Protein AF-A0A2V2GAK4-F1 (afdb_monomer_lite)

Foldseek 3Di:
DPPLDFDPVCQPDDLVVLVVLVVVLVVVCVPDPPPDDDSPRPDVSVVRLVVLLVVLVVVVVVQVVVDVDRDPVSLVDDDDGSSNVVSSVVNVVVVVVVVVVVVPD

Sequence (105 aa):
MKNVKPNPEFVALSEQEIVKALDAYEAQFEGEEDEGADLTPSDPVVAEVARLIGEYTNRFDEYCNEYEELPEEVLAYEPDTAIERVAFEIFTDAVHDALQEEDDE

Radius of gyration: 15.27 Å; chains: 1; bounding box: 30×36×37 Å

pLDDT: mean 85.81, std 12.26, range [46.28, 96.81]

Structure (mmCIF, N/CA/C/O backbone):
data_AF-A0A2V2GAK4-F1
#
_entry.id   AF-A0A2V2GAK4-F1
#
loop_
_atom_site.group_PDB
_atom_site.id
_atom_site.type_symbol
_atom_site.label_atom_id
_atom_site.label_alt_id
_atom_site.label_comp_id
_atom_site.label_asym_id
_atom_site.label_entity_id
_atom_site.label_seq_id
_atom_site.pdbx_PDB_ins_code
_atom_site.Cartn_x
_atom_site.Cartn_y
_atom_site.Cartn_z
_atom_site.occupancy
_atom_site.B_iso_or_equiv
_atom_site.auth_seq_id
_atom_site.auth_comp_id
_atom_site.auth_asym_id
_atom_site.auth_atom_id
_atom_site.pdbx_PDB_model_num
ATOM 1 N N . MET A 1 1 ? 3.992 -9.585 -8.773 1.00 66.94 1 MET A N 1
ATOM 2 C CA . MET A 1 1 ? 2.838 -9.277 -7.894 1.00 66.94 1 MET A CA 1
ATOM 3 C C . MET A 1 1 ? 2.218 -10.504 -7.238 1.00 66.94 1 MET A C 1
ATOM 5 O O . MET A 1 1 ? 2.115 -10.535 -6.018 1.00 66.94 1 MET A O 1
ATOM 9 N N . LYS A 1 2 ? 1.854 -11.544 -8.009 1.00 61.78 2 LYS A N 1
ATOM 10 C CA . LYS A 1 2 ? 1.331 -12.812 -7.463 1.00 61.78 2 LYS A CA 1
ATOM 11 C C . LYS A 1 2 ? 2.204 -13.338 -6.310 1.00 61.78 2 LYS A C 1
ATOM 13 O O . LYS A 1 2 ? 3.427 -13.377 -6.430 1.00 61.78 2 LYS A O 1
ATOM 18 N N . ASN A 1 3 ? 1.550 -13.776 -5.232 1.00 70.25 3 ASN A N 1
ATOM 19 C CA . ASN A 1 3 ? 2.107 -14.304 -3.973 1.00 70.25 3 ASN A CA 1
ATOM 20 C C . ASN A 1 3 ? 2.503 -13.286 -2.894 1.00 70.25 3 ASN A C 1
ATOM 22 O O . ASN A 1 3 ? 2.853 -13.729 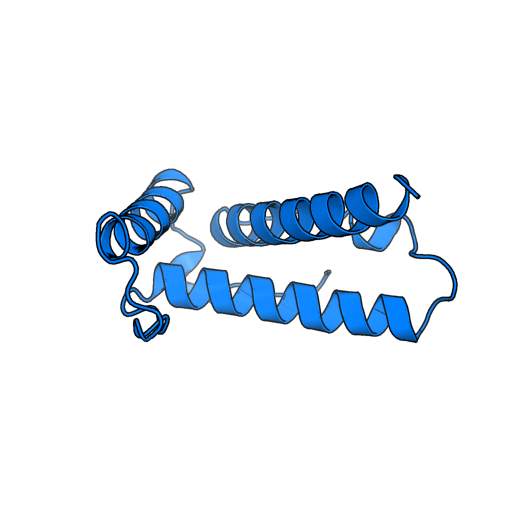-1.797 1.00 70.25 3 ASN A O 1
ATOM 26 N N . VAL A 1 4 ? 2.409 -11.976 -3.134 1.00 83.69 4 VAL A N 1
ATOM 27 C CA . VAL A 1 4 ? 2.317 -11.037 -2.006 1.00 83.69 4 VAL A CA 1
ATOM 28 C C . VAL A 1 4 ? 0.995 -11.324 -1.312 1.00 83.69 4 VAL A C 1
ATOM 30 O O . VAL A 1 4 ? -0.037 -11.389 -1.968 1.00 83.69 4 VAL A O 1
ATOM 33 N N . LYS A 1 5 ? 1.037 -11.598 -0.009 1.00 88.75 5 LYS A N 1
ATOM 34 C CA . LYS A 1 5 ? -0.165 -11.874 0.774 1.00 88.75 5 LYS A CA 1
ATOM 35 C C . LYS A 1 5 ? -0.276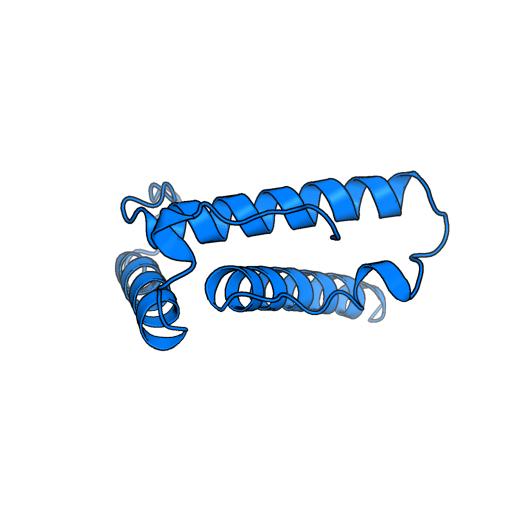 -10.881 1.919 1.00 88.75 5 LYS A C 1
ATOM 37 O O . LYS A 1 5 ? 0.744 -10.612 2.565 1.00 88.75 5 LYS A O 1
ATOM 42 N N . PRO A 1 6 ? -1.487 -10.387 2.193 1.00 92.31 6 PRO A N 1
ATOM 43 C CA . PRO A 1 6 ? -1.750 -9.552 3.342 1.00 92.31 6 PRO A CA 1
ATOM 44 C C . PRO A 1 6 ? -1.741 -10.406 4.606 1.00 92.31 6 PRO A C 1
ATOM 46 O O . PRO A 1 6 ? -1.986 -11.620 4.578 1.00 92.31 6 PRO A O 1
ATOM 49 N N . ASN A 1 7 ? -1.487 -9.765 5.737 1.00 93.00 7 ASN A N 1
ATOM 50 C CA . ASN A 1 7 ? -1.669 -10.393 7.030 1.00 93.00 7 ASN A CA 1
ATOM 51 C C . ASN A 1 7 ? -3.171 -10.698 7.244 1.00 93.00 7 ASN A C 1
ATOM 53 O O . ASN A 1 7 ? -4.014 -9.814 7.054 1.00 93.00 7 ASN A O 1
ATOM 57 N N . PRO A 1 8 ? -3.534 -11.943 7.625 1.00 92.56 8 PRO A N 1
ATOM 58 C CA . PRO A 1 8 ? -4.925 -12.371 7.773 1.00 92.56 8 PRO A CA 1
ATOM 59 C C . PRO A 1 8 ? -5.769 -11.505 8.714 1.00 92.56 8 PRO A C 1
ATOM 61 O O . PRO A 1 8 ? -6.988 -11.489 8.563 1.00 92.56 8 PRO A O 1
ATOM 64 N N . GLU A 1 9 ? -5.160 -10.795 9.667 1.00 93.06 9 GLU A N 1
ATOM 65 C CA . GLU A 1 9 ? -5.894 -9.907 10.576 1.00 93.06 9 GLU A CA 1
ATOM 66 C C . GLU A 1 9 ? -6.540 -8.703 9.864 1.00 93.06 9 GLU A C 1
ATOM 68 O O . GLU A 1 9 ? -7.586 -8.234 10.309 1.00 93.06 9 GLU A O 1
ATOM 73 N N . PHE A 1 10 ? -5.989 -8.264 8.726 1.00 95.06 10 PHE A N 1
ATOM 74 C CA . PHE A 1 10 ? -6.486 -7.108 7.969 1.00 95.06 10 PHE A CA 1
ATOM 75 C C . PHE A 1 10 ? -7.337 -7.486 6.752 1.00 95.06 10 PHE A C 1
ATOM 77 O O . PHE A 1 10 ? -7.998 -6.635 6.166 1.00 95.06 10 PHE A O 1
ATOM 84 N N . VAL A 1 11 ? -7.379 -8.770 6.385 1.00 93.69 11 VAL A N 1
ATOM 85 C CA . VAL A 1 11 ? -8.146 -9.276 5.229 1.00 93.69 11 VAL A CA 1
ATOM 86 C C . VAL A 1 11 ? -9.647 -9.008 5.354 1.00 93.69 11 VAL A C 1
ATOM 88 O O . VAL A 1 11 ? -10.342 -8.871 4.350 1.00 93.69 11 VAL A O 1
ATOM 91 N N . ALA A 1 12 ? -10.156 -8.955 6.585 1.00 94.44 12 ALA A N 1
ATOM 92 C CA . ALA A 1 12 ? -11.566 -8.705 6.861 1.00 94.44 12 ALA A CA 1
ATOM 93 C C . ALA A 1 12 ? -11.938 -7.212 6.873 1.00 94.44 12 ALA A C 1
ATOM 95 O O . ALA A 1 12 ? -13.126 -6.904 6.990 1.00 94.44 12 ALA A O 1
ATOM 96 N N . LEU A 1 13 ? -10.958 -6.305 6.787 1.00 95.88 13 LEU A N 1
ATOM 97 C CA . LEU A 1 13 ? -11.220 -4.870 6.772 1.00 95.88 13 LEU A CA 1
ATOM 98 C C . LEU A 1 13 ? -11.884 -4.455 5.463 1.00 95.88 13 LEU A C 1
ATOM 100 O O . LEU A 1 13 ? -11.579 -4.969 4.385 1.00 95.88 13 LEU A O 1
ATOM 104 N N . SER A 1 14 ? -12.794 -3.494 5.570 1.00 96.50 14 SER A N 1
AT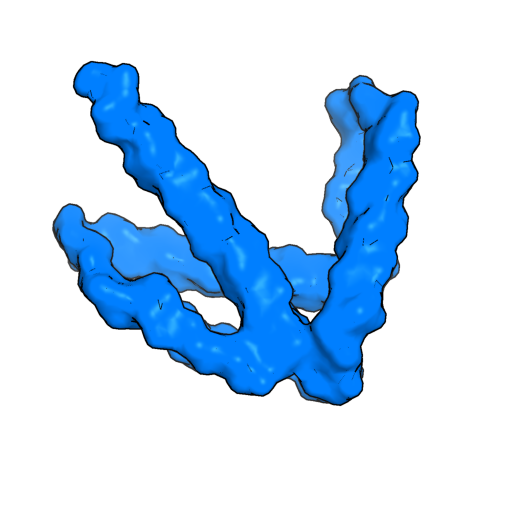OM 105 C CA . SER A 1 14 ? -13.351 -2.829 4.401 1.00 96.50 14 SER A CA 1
ATOM 106 C C . SER A 1 14 ? -12.381 -1.789 3.845 1.00 96.50 14 SER A C 1
ATOM 108 O O . SER A 1 14 ? -11.592 -1.193 4.576 1.00 96.50 14 SER A O 1
ATOM 110 N N . GLU A 1 15 ? -12.492 -1.517 2.546 1.00 95.31 15 GLU A N 1
ATOM 111 C CA . GLU A 1 15 ? -11.726 -0.465 1.865 1.00 95.31 15 GLU A CA 1
ATOM 112 C C . GLU A 1 15 ? -11.856 0.889 2.577 1.00 95.31 15 GLU A C 1
ATOM 114 O O . GLU A 1 15 ? -10.861 1.563 2.806 1.00 95.31 15 GLU A O 1
ATOM 119 N N . GLN A 1 16 ? -13.060 1.238 3.047 1.00 96.19 16 GLN A N 1
ATOM 120 C CA . GLN A 1 16 ? -13.302 2.483 3.785 1.00 96.19 16 GLN A CA 1
ATOM 121 C C . GLN A 1 16 ? -12.527 2.566 5.103 1.00 96.19 16 GLN A C 1
ATOM 123 O O . GLN A 1 16 ? -12.103 3.650 5.491 1.00 96.19 16 GLN A O 1
ATOM 128 N N . GLU A 1 17 ? -12.359 1.453 5.819 1.00 96.25 17 GLU A N 1
ATOM 129 C CA . GLU A 1 17 ? -11.568 1.433 7.055 1.00 96.25 17 GLU A CA 1
ATOM 130 C C . GLU A 1 17 ? -10.080 1.617 6.764 1.00 96.25 17 GLU A C 1
ATOM 132 O O . GLU A 1 17 ? -9.402 2.325 7.505 1.00 96.25 17 GLU A O 1
ATOM 137 N N . ILE A 1 18 ? -9.600 1.021 5.672 1.00 96.81 18 ILE A N 1
ATOM 138 C CA . ILE A 1 18 ? -8.207 1.123 5.233 1.00 96.81 18 ILE A CA 1
ATOM 139 C C . ILE A 1 18 ? -7.904 2.549 4.770 1.00 96.81 18 ILE A C 1
ATOM 141 O O . ILE A 1 18 ? -6.980 3.166 5.290 1.00 96.81 18 ILE A O 1
ATOM 145 N N . VAL A 1 19 ? -8.723 3.105 3.872 1.00 96.00 19 VAL A N 1
ATOM 146 C CA . VAL A 1 19 ? -8.586 4.486 3.381 1.00 96.00 19 VAL A CA 1
ATOM 147 C C . VAL A 1 19 ? -8.643 5.473 4.538 1.00 96.00 19 VAL A C 1
ATOM 149 O O . VAL A 1 19 ? -7.777 6.323 4.661 1.00 96.00 19 VAL A O 1
ATOM 152 N N . LYS A 1 20 ? -9.577 5.299 5.477 1.00 96.38 20 LYS A N 1
ATOM 153 C CA . LYS A 1 20 ? -9.650 6.167 6.655 1.00 96.38 20 LYS A CA 1
ATOM 154 C C . LYS A 1 20 ? -8.375 6.127 7.508 1.00 96.38 20 LYS A C 1
ATOM 156 O O . LYS A 1 20 ? -8.024 7.141 8.109 1.00 96.38 20 LYS A O 1
ATOM 161 N N . ALA A 1 21 ? -7.724 4.970 7.627 1.00 95.88 21 ALA A N 1
ATOM 162 C CA . ALA A 1 21 ? -6.455 4.861 8.344 1.00 95.88 21 ALA A CA 1
ATOM 163 C C . ALA A 1 21 ? -5.327 5.593 7.596 1.00 95.88 21 ALA A C 1
ATOM 165 O O . ALA A 1 21 ? -4.529 6.274 8.237 1.00 95.88 21 ALA A O 1
ATOM 166 N N . LEU A 1 22 ? -5.305 5.505 6.261 1.00 94.75 22 LEU A N 1
ATOM 167 C CA . LEU A 1 22 ? -4.376 6.254 5.409 1.00 94.75 22 LEU A CA 1
ATOM 168 C C . LEU A 1 22 ? -4.606 7.767 5.507 1.00 94.75 22 LEU A C 1
ATOM 170 O O . LEU A 1 22 ? -3.661 8.487 5.809 1.00 94.75 22 LEU A O 1
ATOM 174 N N . ASP A 1 23 ? -5.851 8.233 5.385 1.00 93.88 23 ASP A N 1
ATOM 175 C CA . ASP A 1 23 ? -6.212 9.650 5.530 1.00 93.88 23 ASP A CA 1
ATOM 176 C C . ASP A 1 23 ? -5.788 10.191 6.905 1.00 93.88 23 ASP A C 1
ATOM 178 O O . ASP A 1 23 ? -5.276 11.299 7.039 1.00 93.88 23 ASP A O 1
ATOM 182 N N . ALA A 1 24 ? -5.992 9.400 7.966 1.00 92.62 24 ALA A N 1
ATOM 183 C CA . ALA A 1 24 ? -5.596 9.776 9.320 1.00 92.62 24 ALA A CA 1
ATOM 184 C C . ALA A 1 24 ? -4.074 9.789 9.518 1.00 92.62 24 ALA A C 1
ATOM 186 O O . ALA A 1 24 ? -3.591 10.468 10.426 1.00 92.62 24 ALA A O 1
ATOM 187 N N . TYR A 1 25 ? -3.327 9.019 8.728 1.00 91.06 25 TYR A N 1
ATOM 188 C CA . TYR A 1 25 ? -1.871 9.074 8.692 1.00 91.06 25 TYR A CA 1
ATOM 189 C C . TYR A 1 25 ? -1.393 10.302 7.918 1.00 91.06 25 TYR A C 1
ATOM 191 O O . TYR A 1 25 ? -0.597 11.059 8.456 1.00 91.06 25 TYR A O 1
ATOM 199 N N . GLU A 1 26 ? -1.938 10.573 6.734 1.00 89.06 26 GLU A N 1
ATOM 200 C CA . GLU A 1 26 ? -1.611 11.766 5.942 1.00 89.06 26 GLU A CA 1
ATOM 201 C C . GLU A 1 26 ? -1.916 13.065 6.705 1.00 89.06 26 GLU A C 1
ATOM 203 O O . GLU A 1 26 ? -1.079 13.965 6.781 1.00 89.06 26 GLU A O 1
ATOM 208 N N . ALA A 1 27 ? -3.060 13.124 7.390 1.00 88.44 27 ALA A N 1
ATOM 209 C CA . ALA A 1 27 ? -3.455 14.271 8.203 1.00 88.44 27 ALA A CA 1
ATOM 210 C C . ALA A 1 27 ? -2.503 14.569 9.380 1.00 88.44 27 ALA A C 1
ATOM 212 O O . ALA A 1 27 ? -2.571 15.656 9.949 1.00 88.44 27 ALA A O 1
ATOM 213 N N . GLN A 1 28 ? -1.623 13.635 9.774 1.00 83.31 28 GLN A N 1
ATOM 214 C CA . GLN A 1 28 ? -0.580 13.907 10.778 1.00 83.31 28 GLN A CA 1
ATOM 215 C C . GLN A 1 28 ? 0.519 14.823 10.232 1.00 83.31 28 GLN A C 1
ATOM 217 O O . GLN A 1 28 ? 1.193 15.480 11.018 1.00 83.31 28 GLN A O 1
ATOM 222 N N . PHE A 1 29 ? 0.674 14.880 8.910 1.00 81.12 29 PHE A N 1
ATOM 223 C CA . PHE A 1 29 ? 1.672 15.695 8.223 1.00 81.12 29 PHE A CA 1
ATOM 224 C C . PHE A 1 29 ? 1.057 16.952 7.585 1.00 81.12 29 PHE A C 1
ATOM 226 O O . PHE A 1 29 ? 1.784 17.881 7.231 1.00 81.12 29 PHE A O 1
ATOM 233 N N . GLU A 1 30 ? -0.277 17.039 7.483 1.00 73.88 30 GLU A N 1
ATOM 234 C CA . GLU A 1 30 ? -0.974 18.262 7.070 1.00 73.88 30 GLU A CA 1
ATOM 235 C C . GLU A 1 30 ? -0.711 19.411 8.065 1.00 73.88 30 GLU A C 1
ATOM 237 O O . GLU A 1 30 ? -1.379 19.568 9.088 1.00 73.88 30 GLU A O 1
ATOM 242 N N . GLY A 1 31 ? 0.265 20.259 7.734 1.00 66.06 31 GLY A N 1
ATOM 243 C CA . GLY A 1 31 ? 0.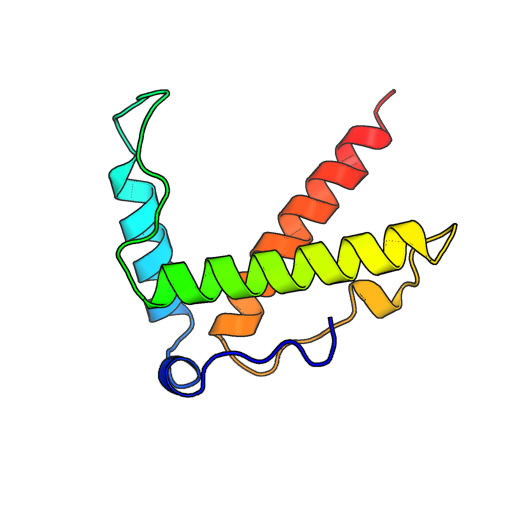620 21.464 8.494 1.00 66.06 31 GLY A CA 1
ATOM 244 C C . GLY A 1 31 ? 2.034 21.471 9.076 1.00 66.06 31 GLY A C 1
ATOM 245 O O . GLY A 1 31 ? 2.468 22.519 9.557 1.00 66.06 31 GLY A O 1
ATOM 246 N N . GLU A 1 32 ? 2.762 20.357 8.991 1.00 58.81 32 GLU A N 1
ATOM 247 C CA . GLU A 1 32 ? 4.176 20.259 9.356 1.00 58.81 32 GLU A CA 1
ATOM 248 C C . GLU A 1 32 ? 4.996 19.955 8.090 1.00 58.81 32 GLU A C 1
ATOM 250 O O . GLU A 1 32 ? 5.196 18.802 7.724 1.00 58.81 32 GLU A O 1
ATOM 255 N N . GLU A 1 33 ? 5.508 20.999 7.420 1.00 58.31 33 GLU A N 1
ATOM 256 C CA . GLU A 1 33 ? 6.638 20.882 6.474 1.00 58.31 33 GLU A CA 1
ATOM 257 C C . GLU A 1 33 ? 7.933 20.588 7.261 1.00 58.31 33 GLU A C 1
ATOM 259 O O . GLU A 1 33 ? 8.923 21.314 7.167 1.00 58.31 33 GLU A O 1
ATOM 264 N N . ASP A 1 34 ? 7.912 19.581 8.135 1.00 57.16 34 ASP A N 1
ATOM 265 C CA . ASP A 1 34 ? 9.088 19.191 8.899 1.00 57.16 34 ASP A CA 1
ATOM 266 C C . ASP A 1 34 ? 9.879 18.181 8.066 1.00 57.16 34 ASP A C 1
ATOM 268 O O . ASP A 1 34 ? 9.549 16.993 7.999 1.00 57.16 34 ASP A O 1
ATOM 272 N N . GLU A 1 35 ? 10.926 18.677 7.395 1.00 58.75 35 GLU A N 1
ATOM 273 C CA . GLU A 1 35 ? 11.996 17.891 6.764 1.00 58.75 35 GLU A CA 1
ATOM 274 C C . GLU A 1 35 ? 12.744 17.079 7.848 1.00 58.75 35 GLU A C 1
ATOM 276 O O . GLU A 1 35 ? 13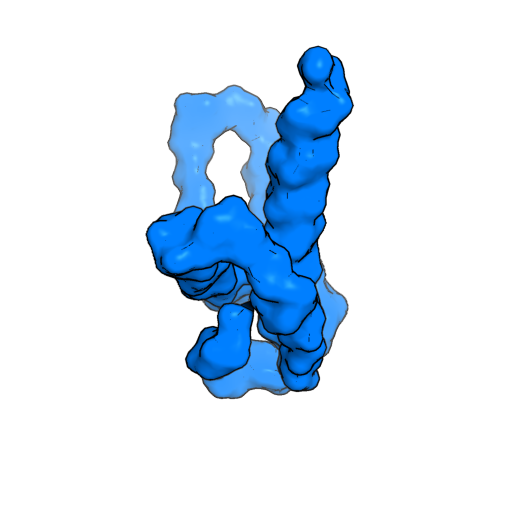.878 17.371 8.229 1.00 58.75 35 GLU A O 1
ATOM 281 N N . GLY A 1 36 ? 12.069 16.086 8.419 1.00 62.38 36 GLY A N 1
ATOM 282 C CA . GLY A 1 36 ? 12.480 15.393 9.638 1.00 62.38 36 GLY A CA 1
ATOM 283 C C . GLY A 1 36 ? 11.379 14.562 10.297 1.00 62.38 36 GLY A C 1
ATOM 284 O O . GLY A 1 36 ? 11.687 13.793 11.212 1.00 62.38 36 GLY A O 1
ATOM 285 N N . ALA A 1 37 ? 10.131 14.676 9.828 1.00 67.00 37 ALA A N 1
ATOM 286 C CA . ALA A 1 37 ? 9.006 13.928 10.362 1.00 67.00 37 ALA A CA 1
ATOM 287 C C . ALA A 1 37 ? 9.255 12.411 10.311 1.00 67.00 37 ALA A C 1
ATOM 289 O O . ALA A 1 37 ? 9.719 11.857 9.310 1.00 67.00 37 ALA A O 1
ATOM 290 N N . ASP A 1 38 ? 8.948 11.732 11.418 1.00 73.56 38 ASP A N 1
ATOM 291 C CA . ASP A 1 38 ? 9.033 10.279 11.495 1.00 73.56 38 ASP A CA 1
ATOM 292 C C . ASP A 1 38 ? 7.919 9.670 10.640 1.00 73.56 38 ASP A C 1
ATOM 294 O O . ASP A 1 38 ? 6.764 9.592 11.052 1.00 73.56 38 ASP A O 1
ATOM 298 N N . LEU A 1 39 ? 8.279 9.231 9.434 1.00 75.44 39 LEU A N 1
ATOM 299 C CA . LEU A 1 39 ? 7.360 8.565 8.512 1.00 75.44 39 LEU A CA 1
ATOM 300 C C . LEU A 1 39 ? 7.004 7.142 8.967 1.00 75.44 39 LEU A C 1
ATOM 302 O O . LEU A 1 39 ? 6.285 6.442 8.259 1.00 75.44 39 LEU A O 1
ATOM 306 N N . THR A 1 40 ? 7.476 6.682 10.131 1.00 81.94 40 THR A N 1
ATOM 307 C CA . THR A 1 40 ? 7.119 5.361 10.649 1.00 81.94 40 THR A CA 1
ATOM 308 C C . THR A 1 40 ? 5.621 5.305 10.974 1.00 81.94 40 THR A C 1
ATOM 310 O O . THR A 1 40 ? 5.155 5.990 11.891 1.00 81.94 40 THR A O 1
ATOM 313 N N . PRO A 1 41 ? 4.833 4.468 10.274 1.00 85.69 41 PRO A N 1
ATOM 314 C CA . PRO A 1 41 ? 3.409 4.368 10.538 1.00 85.69 41 PRO A CA 1
ATOM 315 C C . PRO A 1 41 ? 3.170 3.765 11.922 1.00 85.69 41 PRO A C 1
ATOM 317 O O . PRO A 1 41 ? 3.576 2.641 12.218 1.00 85.69 41 PRO A O 1
ATOM 320 N N . SER A 1 42 ? 2.488 4.525 12.779 1.00 86.94 42 SER A N 1
ATOM 321 C CA . SER A 1 42 ? 2.059 4.045 14.099 1.00 86.94 42 SER A CA 1
ATOM 322 C C . SER A 1 42 ? 0.799 3.176 14.027 1.00 86.94 42 SER A C 1
ATOM 324 O O . SER A 1 42 ? 0.553 2.370 14.927 1.00 86.94 42 SER A O 1
ATOM 326 N N . ASP A 1 43 ? -0.008 3.340 12.975 1.00 94.25 43 ASP A N 1
ATOM 327 C CA . ASP A 1 43 ? -1.213 2.546 12.746 1.00 94.25 43 ASP A CA 1
ATOM 328 C C . ASP A 1 43 ? -0.858 1.211 12.057 1.00 94.25 43 ASP A C 1
ATOM 330 O O . ASP A 1 43 ? -0.161 1.209 11.036 1.00 94.25 43 ASP A O 1
ATOM 334 N N . PRO A 1 44 ? -1.319 0.063 12.589 1.00 95.62 44 PRO A N 1
ATOM 335 C CA . PRO A 1 44 ? -0.974 -1.251 12.051 1.00 95.62 44 PRO A CA 1
ATOM 336 C C . PRO A 1 44 ? -1.535 -1.507 10.643 1.00 95.62 44 PRO A C 1
ATOM 338 O O . PRO A 1 44 ? -0.926 -2.258 9.885 1.00 95.62 44 PRO A O 1
ATOM 341 N N . VAL A 1 45 ? -2.657 -0.880 10.271 1.00 96.06 45 VAL A N 1
ATOM 342 C CA . VAL A 1 45 ? -3.232 -0.977 8.921 1.00 96.06 45 VAL A CA 1
ATOM 343 C C . VAL A 1 45 ? -2.343 -0.238 7.929 1.00 96.06 45 VAL A C 1
ATOM 345 O O . VAL A 1 45 ? -1.993 -0.791 6.890 1.00 96.06 45 VAL A O 1
ATOM 348 N N . VAL A 1 46 ? -1.915 0.977 8.278 1.00 96.25 46 VAL A N 1
ATOM 349 C CA . VAL A 1 46 ? -1.001 1.779 7.448 1.00 96.25 46 VAL A CA 1
ATOM 350 C C . VAL A 1 46 ? 0.346 1.073 7.305 1.00 96.25 46 VAL A C 1
ATOM 352 O O . VAL A 1 46 ? 0.888 0.987 6.206 1.00 96.25 46 VAL A O 1
ATOM 355 N N . ALA A 1 47 ? 0.859 0.497 8.395 1.00 95.75 47 ALA A N 1
ATOM 356 C CA . ALA A 1 47 ? 2.084 -0.294 8.370 1.00 95.75 47 ALA A CA 1
ATOM 357 C C . ALA A 1 47 ? 1.977 -1.510 7.437 1.00 95.75 47 ALA A C 1
ATOM 359 O O . ALA A 1 47 ? 2.925 -1.811 6.712 1.00 95.75 47 ALA A O 1
ATOM 360 N N . GLU A 1 48 ? 0.829 -2.192 7.413 1.00 96.69 48 GLU A N 1
ATOM 361 C CA . GLU A 1 48 ? 0.608 -3.303 6.488 1.00 96.69 48 GLU A CA 1
ATOM 362 C C . GLU A 1 48 ? 0.498 -2.834 5.033 1.00 96.69 48 GLU A C 1
ATOM 364 O O . GLU A 1 48 ? 1.093 -3.463 4.159 1.00 96.69 48 GLU A O 1
ATOM 369 N N . VAL A 1 49 ? -0.202 -1.729 4.755 1.00 96.25 49 VAL A N 1
ATOM 370 C CA . VAL A 1 49 ? -0.265 -1.149 3.402 1.00 96.25 49 VAL A CA 1
ATOM 371 C C . VAL A 1 49 ? 1.138 -0.780 2.916 1.00 96.25 49 VAL A C 1
ATOM 373 O O . VAL A 1 49 ? 1.536 -1.203 1.833 1.00 96.25 49 VAL A O 1
ATOM 376 N N . ALA A 1 50 ? 1.932 -0.093 3.742 1.00 95.19 50 ALA A N 1
ATOM 377 C CA . ALA A 1 50 ? 3.318 0.252 3.427 1.00 95.19 50 ALA A CA 1
ATOM 378 C C . ALA A 1 50 ? 4.185 -0.996 3.182 1.00 95.19 50 ALA A C 1
ATOM 380 O O . ALA A 1 50 ? 4.988 -1.031 2.248 1.00 95.19 50 ALA A O 1
ATOM 381 N N . ARG A 1 51 ? 3.999 -2.059 3.979 1.00 95.69 51 ARG A N 1
ATOM 382 C CA . ARG A 1 51 ? 4.682 -3.344 3.772 1.00 95.69 51 ARG A CA 1
ATOM 383 C C . ARG A 1 51 ? 4.300 -3.980 2.433 1.00 95.69 51 ARG A C 1
ATOM 385 O O . ARG A 1 51 ? 5.176 -4.496 1.743 1.00 95.69 51 ARG A O 1
ATOM 392 N N . LEU A 1 52 ? 3.013 -3.978 2.080 1.00 95.81 52 LEU A N 1
ATOM 393 C CA . LEU A 1 52 ? 2.518 -4.525 0.815 1.00 95.81 52 LEU A CA 1
ATOM 394 C C . LEU A 1 52 ? 3.077 -3.747 -0.378 1.00 95.81 52 LEU A C 1
ATOM 396 O O . LEU A 1 52 ? 3.593 -4.376 -1.298 1.00 95.81 52 LEU A O 1
ATOM 400 N N . ILE A 1 53 ? 3.054 -2.412 -0.323 1.00 94.94 53 ILE A N 1
ATOM 401 C CA . ILE A 1 53 ? 3.673 -1.543 -1.333 1.00 94.94 53 ILE A CA 1
ATOM 402 C C . ILE A 1 53 ? 5.154 -1.893 -1.486 1.00 94.94 53 ILE A C 1
ATOM 404 O O . ILE A 1 53 ? 5.587 -2.191 -2.591 1.00 94.94 53 ILE A O 1
ATOM 408 N N . GLY A 1 54 ? 5.917 -1.970 -0.390 1.00 94.19 54 GLY A N 1
ATOM 409 C CA . GLY A 1 54 ? 7.337 -2.328 -0.452 1.00 94.19 54 GLY A CA 1
ATOM 410 C C . GLY A 1 54 ? 7.600 -3.707 -1.074 1.00 94.19 54 GLY A C 1
ATOM 411 O O . GLY A 1 54 ? 8.539 -3.875 -1.846 1.00 94.19 54 GLY A O 1
ATOM 412 N N . GLU A 1 55 ? 6.758 -4.703 -0.790 1.00 94.69 55 GLU A N 1
ATOM 413 C CA . GLU A 1 55 ? 6.833 -6.025 -1.430 1.00 94.69 55 GLU A CA 1
ATOM 414 C C . GLU A 1 55 ? 6.483 -5.993 -2.926 1.00 94.69 55 GLU A C 1
ATOM 416 O O . GLU A 1 55 ? 7.076 -6.743 -3.710 1.00 94.69 55 GLU A O 1
ATOM 421 N N . TYR A 1 56 ? 5.516 -5.162 -3.327 1.00 94.00 56 TYR A N 1
ATOM 422 C CA . TYR A 1 56 ? 5.169 -4.942 -4.729 1.00 94.00 56 TYR A CA 1
ATOM 423 C C . TYR A 1 56 ? 6.302 -4.239 -5.476 1.00 94.00 56 TYR A C 1
ATOM 425 O O . TYR A 1 56 ? 6.713 -4.742 -6.522 1.00 94.00 56 TYR A O 1
ATOM 433 N N . THR A 1 57 ? 6.870 -3.177 -4.898 1.00 92.38 57 THR A N 1
ATOM 434 C CA . THR A 1 57 ? 8.031 -2.453 -5.429 1.00 92.38 57 THR A CA 1
ATOM 435 C C . THR A 1 57 ? 9.232 -3.370 -5.583 1.00 92.38 57 THR A C 1
ATOM 437 O O . THR A 1 57 ? 9.737 -3.499 -6.688 1.00 92.38 57 THR A O 1
ATOM 440 N N . ASN A 1 58 ? 9.621 -4.110 -4.540 1.00 92.69 58 ASN A N 1
ATOM 441 C CA . ASN A 1 58 ? 10.757 -5.034 -4.621 1.00 92.69 58 ASN A CA 1
ATOM 442 C C . ASN A 1 58 ? 10.593 -6.056 -5.754 1.00 92.69 58 ASN A C 1
ATOM 444 O O . ASN A 1 58 ? 11.536 -6.328 -6.492 1.00 92.69 58 ASN A O 1
ATOM 448 N N . ARG A 1 59 ? 9.391 -6.623 -5.918 1.00 90.19 59 ARG A N 1
ATOM 449 C CA . ARG A 1 59 ? 9.126 -7.549 -7.028 1.00 90.19 59 ARG A CA 1
ATOM 450 C C . ARG A 1 59 ? 9.150 -6.855 -8.380 1.00 90.19 59 ARG A C 1
ATOM 452 O O . ARG A 1 59 ? 9.565 -7.468 -9.356 1.00 90.19 59 ARG A O 1
ATOM 459 N N . PHE A 1 60 ? 8.639 -5.634 -8.458 1.00 89.94 60 PHE A N 1
ATOM 460 C CA . PHE A 1 60 ? 8.680 -4.843 -9.678 1.00 89.94 60 PHE A CA 1
ATOM 461 C C . PHE A 1 60 ? 10.125 -4.537 -10.082 1.00 89.94 60 PHE A C 1
ATOM 463 O O . PHE A 1 60 ? 10.487 -4.801 -11.222 1.00 89.94 60 PHE A O 1
ATOM 470 N N . ASP A 1 61 ? 10.974 -4.133 -9.135 1.00 89.88 61 ASP A N 1
ATOM 471 C CA . ASP A 1 61 ? 12.417 -3.983 -9.332 1.00 89.88 61 ASP A CA 1
ATOM 472 C C . ASP A 1 61 ? 13.060 -5.276 -9.850 1.00 89.88 61 ASP A C 1
ATOM 474 O O . ASP A 1 61 ? 13.865 -5.238 -10.780 1.00 89.88 61 ASP A O 1
ATOM 478 N N . GLU A 1 62 ? 12.709 -6.442 -9.297 1.00 90.12 62 GLU A N 1
ATOM 479 C CA . GLU A 1 62 ? 13.193 -7.726 -9.822 1.00 90.12 62 GLU A CA 1
ATOM 480 C C . GLU A 1 62 ? 12.789 -7.937 -11.291 1.00 90.12 62 GLU A C 1
ATOM 482 O O . GLU A 1 62 ? 13.628 -8.353 -12.090 1.00 90.12 62 GLU A O 1
ATOM 487 N N . TYR A 1 63 ? 11.549 -7.606 -11.676 1.00 87.88 63 TYR A N 1
ATOM 488 C CA . TYR A 1 63 ? 11.117 -7.670 -13.076 1.00 87.88 63 TYR A CA 1
ATOM 489 C C . TYR A 1 63 ? 11.884 -6.686 -13.965 1.00 87.88 63 TYR A C 1
ATOM 491 O O . TYR A 1 63 ? 12.355 -7.092 -15.023 1.00 87.88 63 TYR A O 1
ATOM 499 N N . CYS A 1 64 ? 12.064 -5.436 -13.535 1.00 87.31 64 CYS A N 1
ATOM 500 C CA . CYS A 1 64 ? 12.847 -4.439 -14.271 1.00 87.31 64 CYS A CA 1
ATOM 501 C C . CYS A 1 64 ? 14.310 -4.867 -14.463 1.00 87.31 64 CYS A C 1
ATOM 503 O O . CYS A 1 64 ? 14.929 -4.539 -15.469 1.00 87.31 64 CYS A O 1
ATOM 505 N N . ASN A 1 65 ? 14.880 -5.601 -13.504 1.00 88.81 65 ASN A N 1
ATOM 506 C CA . ASN A 1 65 ? 16.249 -6.104 -13.604 1.00 88.81 65 ASN A CA 1
ATOM 507 C C . ASN A 1 65 ? 16.362 -7.388 -14.444 1.00 88.81 65 ASN A C 1
ATOM 509 O O . ASN A 1 65 ? 17.412 -7.637 -15.039 1.00 88.81 65 ASN A O 1
ATOM 513 N N . GLU A 1 66 ? 15.328 -8.235 -14.458 1.00 88.50 66 GLU A N 1
ATOM 514 C CA . GLU A 1 66 ? 15.336 -9.514 -15.181 1.00 88.50 66 GLU A CA 1
ATOM 515 C C . GLU A 1 66 ? 14.944 -9.365 -16.661 1.00 88.50 66 GLU A C 1
ATOM 517 O O . GLU A 1 66 ? 15.473 -10.095 -17.506 1.00 88.50 66 GLU A O 1
ATOM 522 N N . TYR A 1 67 ? 14.057 -8.422 -16.991 1.00 84.25 67 TYR A N 1
ATOM 523 C CA . TYR A 1 67 ? 13.515 -8.236 -18.338 1.00 84.25 67 TYR A CA 1
ATOM 524 C C . TYR A 1 67 ? 13.886 -6.864 -18.909 1.00 84.25 67 TYR A C 1
ATOM 526 O O . TYR A 1 67 ? 13.769 -5.850 -18.234 1.00 84.25 67 TYR A O 1
ATOM 534 N N . GLU A 1 68 ? 14.295 -6.836 -20.183 1.00 81.50 68 GLU A N 1
ATOM 535 C CA . GLU A 1 68 ? 14.582 -5.589 -20.919 1.00 81.50 68 GLU A CA 1
ATOM 536 C C . GLU A 1 68 ? 13.308 -4.766 -21.180 1.00 81.50 68 GLU A C 1
ATOM 538 O O . GLU A 1 68 ? 13.361 -3.542 -21.227 1.00 81.50 68 GLU A O 1
ATOM 543 N N . GLU A 1 69 ? 12.157 -5.436 -21.295 1.00 81.56 69 GLU A N 1
ATOM 544 C CA . GLU A 1 69 ? 10.834 -4.820 -21.400 1.00 81.56 69 GLU A CA 1
ATOM 545 C C . GLU A 1 69 ? 9.902 -5.433 -20.350 1.00 81.56 69 GLU A C 1
ATOM 547 O O . GLU A 1 69 ? 9.884 -6.655 -20.163 1.00 81.56 69 GLU A O 1
ATOM 552 N N . LEU A 1 70 ? 9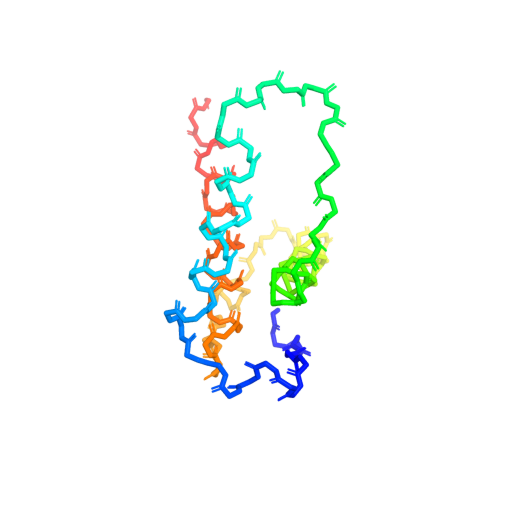.107 -4.597 -19.679 1.00 79.50 70 LEU A N 1
ATOM 553 C CA . LEU A 1 70 ? 8.167 -5.046 -18.655 1.00 79.50 70 LEU A CA 1
ATOM 554 C C . LEU A 1 70 ? 7.046 -5.899 -19.273 1.00 79.50 70 LEU A C 1
ATOM 556 O O . LEU A 1 70 ? 6.307 -5.416 -20.134 1.00 79.50 70 LEU A O 1
ATOM 560 N N . PRO A 1 71 ? 6.858 -7.152 -18.821 1.00 80.31 71 PRO A N 1
ATOM 561 C CA . PRO A 1 71 ? 5.740 -7.968 -19.276 1.00 80.31 71 PRO A CA 1
ATOM 562 C C . PRO A 1 71 ? 4.391 -7.337 -18.901 1.00 80.31 71 PRO A C 1
ATOM 564 O O . PRO A 1 71 ? 4.206 -6.910 -17.761 1.00 80.31 71 PRO A O 1
ATOM 567 N N . GLU A 1 72 ? 3.403 -7.390 -19.804 1.00 76.50 72 GLU A N 1
ATOM 568 C CA . GLU A 1 72 ? 2.037 -6.879 -19.550 1.00 76.50 72 GLU A CA 1
ATOM 569 C C . GLU A 1 72 ? 1.394 -7.509 -18.296 1.00 76.50 72 GLU A C 1
ATOM 571 O O . GLU A 1 72 ? 0.592 -6.892 -17.597 1.00 76.50 72 GLU A O 1
ATOM 576 N N . GLU A 1 73 ? 1.783 -8.741 -17.960 1.00 79.69 73 GLU A N 1
ATOM 577 C CA . GLU A 1 73 ? 1.281 -9.471 -16.793 1.00 79.69 73 GLU A CA 1
ATOM 578 C C . GLU A 1 73 ? 1.799 -8.941 -15.445 1.00 79.69 73 GLU A C 1
ATOM 580 O O . GLU A 1 73 ? 1.254 -9.313 -14.402 1.00 79.69 73 GLU A O 1
ATOM 585 N N . VAL A 1 74 ? 2.843 -8.100 -15.431 1.00 82.19 74 VAL A N 1
ATOM 586 C CA . VAL A 1 74 ? 3.429 -7.570 -14.186 1.00 82.19 74 VAL A CA 1
ATOM 587 C C . VAL A 1 74 ? 2.437 -6.672 -13.452 1.00 82.19 74 VAL A C 1
ATOM 589 O O . VAL A 1 74 ? 2.330 -6.776 -12.229 1.00 82.19 74 VAL A O 1
ATOM 592 N N . LEU A 1 75 ? 1.681 -5.858 -14.195 1.00 84.38 75 LEU A N 1
ATOM 593 C CA . LEU A 1 75 ? 0.684 -4.930 -13.652 1.00 84.38 75 LEU A CA 1
ATOM 594 C C . LEU A 1 75 ? -0.758 -5.449 -13.773 1.00 84.38 75 LEU A C 1
ATOM 596 O O . LEU A 1 75 ? -1.653 -4.922 -13.126 1.00 84.38 75 LEU A O 1
ATOM 600 N N . ALA A 1 76 ? -0.998 -6.538 -14.509 1.00 84.81 76 ALA A N 1
ATOM 601 C CA . ALA A 1 76 ? -2.324 -7.154 -14.647 1.00 84.81 76 ALA A CA 1
ATOM 602 C C . ALA A 1 76 ? -2.768 -7.994 -13.424 1.00 84.81 76 ALA A C 1
ATOM 604 O O . ALA A 1 76 ? -3.608 -8.889 -13.546 1.00 84.81 76 ALA A O 1
ATOM 605 N N . TYR A 1 77 ? -2.169 -7.783 -12.249 1.00 86.06 77 TYR A N 1
ATOM 606 C CA . TYR A 1 77 ? -2.566 -8.481 -11.029 1.00 86.06 77 TYR A CA 1
ATOM 607 C C . TYR A 1 77 ? -3.846 -7.868 -10.462 1.00 86.06 77 TYR A C 1
ATOM 609 O O . TYR A 1 77 ? -3.877 -6.687 -10.151 1.00 86.06 77 TYR A O 1
ATOM 617 N N . GLU A 1 78 ? -4.886 -8.683 -10.292 1.00 88.12 78 GLU A N 1
ATOM 618 C CA . GLU A 1 78 ? -6.130 -8.279 -9.633 1.00 88.12 78 GLU A CA 1
ATOM 619 C C . GLU A 1 78 ? -6.132 -8.796 -8.187 1.00 88.12 78 GLU A C 1
ATOM 621 O O . GLU A 1 78 ? -6.227 -10.012 -7.983 1.00 88.12 78 GLU A O 1
ATOM 626 N N . PRO A 1 79 ? -6.015 -7.922 -7.172 1.00 90.62 79 PRO A N 1
ATOM 627 C CA . PRO A 1 79 ? -5.948 -8.373 -5.791 1.00 90.62 79 PRO A CA 1
ATOM 628 C C . PRO A 1 79 ? -7.313 -8.807 -5.237 1.00 90.62 79 PRO A C 1
ATOM 630 O O . PRO A 1 79 ? -8.360 -8.213 -5.524 1.00 90.62 79 PRO A O 1
ATOM 633 N N . ASP A 1 80 ? -7.306 -9.841 -4.395 1.00 90.19 80 ASP A N 1
ATOM 634 C CA . ASP A 1 80 ? -8.528 -10.451 -3.859 1.00 90.19 80 ASP A CA 1
ATOM 635 C C . ASP A 1 80 ? -9.124 -9.655 -2.689 1.00 90.19 80 ASP A C 1
ATOM 637 O O . ASP A 1 80 ? -10.348 -9.564 -2.554 1.00 90.19 80 ASP A O 1
ATOM 641 N N . THR A 1 81 ? -8.274 -9.082 -1.833 1.00 94.12 81 THR A N 1
ATOM 642 C CA . THR A 1 81 ? -8.701 -8.412 -0.598 1.00 94.12 81 THR A CA 1
ATOM 643 C C . THR A 1 81 ? -8.619 -6.894 -0.709 1.00 94.12 81 THR A C 1
ATOM 645 O O . THR A 1 81 ? -7.830 -6.355 -1.481 1.00 94.12 81 THR A O 1
ATOM 648 N N . ALA A 1 82 ? -9.428 -6.184 0.084 1.00 95.88 82 ALA A N 1
ATOM 649 C CA . ALA A 1 82 ? -9.478 -4.723 0.042 1.00 95.88 82 ALA A CA 1
ATOM 650 C C . ALA A 1 82 ? -8.116 -4.081 0.359 1.00 95.88 82 ALA A C 1
ATOM 652 O O . ALA A 1 82 ? -7.702 -3.157 -0.329 1.00 95.88 82 ALA A O 1
ATOM 653 N N . ILE A 1 83 ? -7.389 -4.606 1.351 1.00 95.88 83 ILE A N 1
ATOM 654 C CA . ILE A 1 83 ? -6.077 -4.063 1.728 1.00 95.88 83 ILE A CA 1
ATOM 655 C C . ILE A 1 83 ? -5.023 -4.266 0.642 1.00 95.88 83 ILE A C 1
ATOM 657 O O . ILE A 1 83 ? -4.206 -3.380 0.407 1.00 95.88 83 ILE A O 1
ATOM 661 N N . GLU A 1 84 ? -5.067 -5.397 -0.063 1.00 95.38 84 GLU A N 1
ATOM 662 C CA . GLU A 1 84 ? -4.179 -5.602 -1.202 1.00 95.38 84 GLU A CA 1
ATOM 663 C C . GLU A 1 84 ? -4.525 -4.679 -2.362 1.00 95.38 84 GLU A C 1
ATOM 665 O O . GLU A 1 84 ? -3.598 -4.205 -3.006 1.00 95.38 84 GLU A O 1
ATOM 670 N N . ARG A 1 85 ? -5.816 -4.431 -2.627 1.00 94.44 85 ARG A N 1
ATOM 671 C CA . ARG A 1 85 ? -6.261 -3.514 -3.688 1.00 94.44 85 ARG A CA 1
ATOM 672 C C . ARG A 1 85 ? -5.761 -2.109 -3.446 1.00 94.44 85 ARG A C 1
ATOM 674 O O . ARG A 1 85 ? -5.059 -1.595 -4.298 1.00 94.44 85 ARG A O 1
ATOM 681 N N . VAL A 1 86 ? -6.016 -1.560 -2.260 1.00 96.12 86 VAL A N 1
ATOM 682 C CA . VAL A 1 86 ? -5.555 -0.213 -1.902 1.00 96.12 86 VAL A CA 1
ATOM 683 C C . VAL A 1 86 ? -4.032 -0.107 -2.021 1.00 96.12 86 VAL A C 1
ATOM 685 O O . VAL A 1 86 ? -3.521 0.809 -2.652 1.00 96.12 86 VAL A O 1
ATOM 688 N N . ALA A 1 87 ? -3.288 -1.069 -1.463 1.00 95.62 87 ALA A N 1
ATOM 689 C CA . ALA A 1 87 ? -1.830 -1.066 -1.564 1.00 95.62 87 ALA A CA 1
ATOM 690 C C . ALA A 1 87 ? -1.335 -1.195 -3.014 1.00 95.62 87 ALA A C 1
ATOM 692 O O . ALA A 1 87 ? -0.349 -0.566 -3.387 1.00 95.62 87 ALA A O 1
ATOM 693 N N . PHE A 1 88 ? -1.993 -2.032 -3.818 1.00 94.56 88 PHE A N 1
ATOM 694 C CA . PHE A 1 88 ? -1.622 -2.250 -5.208 1.00 94.56 88 PHE A CA 1
ATOM 695 C C . PHE A 1 88 ? -1.927 -1.025 -6.068 1.00 94.56 88 PHE A C 1
ATOM 697 O O . PHE A 1 88 ? -1.057 -0.636 -6.829 1.00 94.56 88 PHE A O 1
ATOM 704 N N . GLU A 1 89 ? -3.088 -0.391 -5.891 1.00 94.00 89 GLU A N 1
ATOM 705 C CA . GLU A 1 89 ? -3.479 0.847 -6.577 1.00 94.00 89 GLU A CA 1
ATOM 706 C C . GLU A 1 89 ? -2.475 1.972 -6.307 1.00 94.00 89 GLU A C 1
ATOM 708 O O . GLU A 1 89 ? -1.940 2.540 -7.252 1.00 94.00 89 GLU A O 1
ATOM 713 N N . ILE A 1 90 ? -2.116 2.211 -5.037 1.00 94.69 90 ILE A N 1
ATOM 714 C CA . ILE A 1 90 ? -1.098 3.212 -4.669 1.00 94.69 90 ILE A CA 1
ATOM 715 C C . ILE A 1 90 ? 0.242 2.907 -5.349 1.00 94.69 90 ILE A C 1
ATOM 717 O O . ILE A 1 90 ? 0.895 3.797 -5.889 1.00 94.69 90 ILE A O 1
ATOM 721 N N . PHE A 1 91 ? 0.664 1.642 -5.317 1.00 94.12 91 PHE A N 1
ATOM 722 C CA . PHE A 1 91 ? 1.892 1.214 -5.975 1.00 94.12 91 PHE A CA 1
ATOM 723 C C . PHE A 1 91 ? 1.830 1.437 -7.497 1.00 94.12 91 PHE A C 1
ATOM 725 O O . PHE A 1 91 ? 2.779 1.965 -8.073 1.00 94.12 91 PHE A O 1
ATOM 732 N N . THR A 1 92 ? 0.746 1.023 -8.160 1.00 92.19 92 THR A N 1
ATOM 733 C CA . THR A 1 92 ? 0.631 1.121 -9.617 1.00 92.19 92 THR A CA 1
ATOM 734 C C . THR A 1 92 ? 0.516 2.560 -10.071 1.00 92.19 92 THR A C 1
ATOM 736 O O . THR A 1 92 ? 1.107 2.890 -11.091 1.00 92.19 92 THR A O 1
ATOM 739 N N . ASP A 1 93 ? -0.176 3.412 -9.316 1.00 92.62 93 ASP A N 1
ATOM 740 C CA . ASP A 1 93 ? -0.264 4.844 -9.600 1.00 92.62 93 ASP A CA 1
ATOM 741 C C . ASP A 1 93 ? 1.128 5.478 -9.536 1.00 92.62 93 ASP A C 1
ATOM 743 O O . ASP A 1 93 ? 1.551 6.108 -10.499 1.00 92.62 93 ASP A O 1
ATOM 747 N N . ALA A 1 94 ? 1.904 5.195 -8.482 1.00 91.69 94 ALA A N 1
ATOM 748 C CA . ALA A 1 94 ? 3.280 5.680 -8.370 1.00 91.69 94 ALA A CA 1
ATOM 749 C C . ALA A 1 94 ? 4.186 5.186 -9.516 1.00 91.69 94 ALA A C 1
ATOM 751 O O . ALA A 1 94 ? 5.035 5.930 -10.007 1.00 91.69 94 ALA A O 1
ATOM 752 N N . VAL A 1 95 ? 4.015 3.937 -9.965 1.00 89.38 95 VAL A N 1
ATOM 753 C CA . VAL A 1 95 ? 4.741 3.408 -11.131 1.00 89.38 95 VAL A CA 1
ATOM 754 C C . VAL A 1 95 ? 4.290 4.076 -12.427 1.00 89.38 95 VAL A C 1
ATOM 756 O O . VAL A 1 95 ? 5.127 4.386 -13.269 1.00 89.38 95 VAL A O 1
ATOM 759 N N . HIS A 1 96 ? 2.988 4.293 -12.614 1.00 88.25 96 HIS A N 1
ATOM 760 C CA . HIS A 1 96 ? 2.463 4.967 -13.796 1.00 88.25 96 HIS A CA 1
ATOM 761 C C . HIS A 1 96 ? 2.934 6.417 -13.877 1.00 88.25 96 HIS A C 1
ATOM 763 O O . HIS A 1 96 ? 3.304 6.845 -14.969 1.00 88.25 96 HIS A O 1
ATOM 769 N N . ASP A 1 97 ? 2.977 7.128 -12.752 1.00 88.75 97 ASP A N 1
ATOM 770 C CA . ASP A 1 97 ? 3.520 8.483 -12.667 1.00 88.75 97 ASP A CA 1
ATOM 771 C C . ASP A 1 97 ? 5.007 8.492 -13.046 1.00 88.75 97 ASP A C 1
ATOM 773 O O . ASP A 1 97 ? 5.412 9.238 -13.935 1.00 88.75 97 ASP A O 1
ATOM 777 N N . ALA A 1 98 ? 5.805 7.585 -12.472 1.00 84.69 98 ALA A N 1
ATOM 778 C CA . ALA A 1 98 ? 7.229 7.479 -12.788 1.00 84.69 98 ALA A CA 1
ATOM 779 C C . ALA A 1 98 ? 7.499 7.162 -14.272 1.00 84.69 98 ALA A C 1
ATOM 781 O O . ALA A 1 98 ? 8.416 7.724 -14.861 1.00 84.69 98 ALA A O 1
ATOM 782 N N . LEU A 1 99 ? 6.700 6.284 -14.891 1.00 79.00 99 LEU A N 1
ATOM 783 C CA . LEU A 1 99 ? 6.845 5.935 -16.310 1.00 79.00 99 LEU A CA 1
ATOM 784 C C . LEU A 1 99 ? 6.356 7.046 -17.251 1.00 79.00 99 LEU A C 1
ATOM 786 O O . LEU A 1 99 ? 6.872 7.169 -18.357 1.00 79.00 99 LEU A O 1
ATOM 790 N N . GLN A 1 100 ? 5.354 7.837 -16.851 1.00 74.31 100 GLN A N 1
ATOM 791 C CA . GLN A 1 100 ? 4.881 8.972 -17.653 1.00 74.31 100 GLN A CA 1
ATOM 792 C C . GLN A 1 100 ? 5.862 10.148 -17.630 1.00 74.31 100 GLN A C 1
ATOM 794 O O . GLN A 1 100 ? 5.986 10.836 -18.640 1.00 74.31 100 GLN A O 1
ATOM 799 N N . GLU A 1 101 ? 6.581 10.362 -16.525 1.00 61.78 101 GLU A N 1
ATOM 800 C CA . GLU A 1 101 ? 7.621 11.396 -16.436 1.00 61.78 101 GLU A CA 1
ATOM 801 C C . GLU A 1 101 ? 8.825 11.132 -17.366 1.00 61.78 101 GLU A C 1
ATOM 803 O O . GLU A 1 101 ? 9.507 12.080 -17.751 1.00 61.78 101 GLU A O 1
ATOM 808 N N . GLU A 1 102 ? 9.080 9.883 -17.780 1.00 55.34 102 GLU A N 1
ATOM 809 C CA . GLU A 1 102 ? 10.204 9.534 -18.670 1.00 55.34 102 GLU A CA 1
ATOM 810 C C . GLU A 1 102 ? 9.951 9.815 -20.170 1.00 55.34 102 GLU A C 1
ATOM 812 O O . GLU A 1 102 ? 10.909 9.849 -20.943 1.00 55.34 102 GLU A O 1
ATOM 817 N N . ASP A 1 103 ? 8.701 10.034 -20.604 1.00 52.09 103 ASP A N 1
ATOM 818 C CA . ASP A 1 103 ? 8.331 10.234 -22.026 1.00 52.09 103 ASP A CA 1
ATOM 819 C C . ASP A 1 103 ? 8.233 11.731 -22.431 1.00 52.09 103 ASP A C 1
ATOM 821 O O . ASP A 1 103 ? 7.950 12.055 -23.586 1.00 52.09 103 ASP A O 1
ATOM 825 N N . ASP A 1 104 ? 8.466 12.663 -21.493 1.00 54.75 104 ASP A N 1
ATOM 826 C CA . ASP A 1 104 ? 8.350 14.125 -21.689 1.00 54.75 104 ASP A CA 1
ATOM 827 C C . ASP A 1 104 ? 9.710 14.844 -21.952 1.00 54.75 104 ASP A C 1
ATOM 829 O O . ASP A 1 104 ? 9.817 16.063 -21.772 1.00 54.75 104 ASP A O 1
ATOM 833 N N . GLU A 1 105 ? 10.751 14.126 -22.423 1.00 46.28 105 GLU A N 1
ATOM 834 C CA . GLU A 1 105 ? 12.063 14.683 -22.862 1.00 46.28 105 GLU A CA 1
ATOM 835 C C . GLU A 1 105 ? 12.393 14.505 -24.362 1.00 46.28 105 GLU A C 1
ATOM 837 O O . GLU A 1 105 ? 12.384 13.367 -24.887 1.00 46.28 105 GLU A O 1
#

Secondary structure (DSSP, 8-state):
-TT----TTTTT--HHHHHHHHHHHHTTTTT---TT------SHHHHHHHHHHHHHHHHHHHHHHH-SS--GGGT----SSHHHHHHHHHHHHHHHHHHHHTT--